Protein AF-A0A2S4LCS1-F1 (afdb_monomer_lite)

pLDDT: mean 85.81, std 15.59, range [34.06, 98.38]

Structure (mmCIF, N/CA/C/O backbone):
data_AF-A0A2S4LCS1-F1
#
_entry.id   AF-A0A2S4LCS1-F1
#
loop_
_atom_site.group_PDB
_atom_site.id
_atom_site.type_symbol
_atom_site.label_atom_id
_atom_site.label_alt_id
_atom_site.label_comp_id
_atom_site.label_asym_id
_atom_site.label_entity_id
_atom_site.label_seq_id
_atom_site.pdbx_PDB_ins_code
_atom_site.Cartn_x
_atom_site.Cartn_y
_atom_site.Cartn_z
_atom_site.occupancy
_atom_site.B_iso_or_equiv
_atom_site.auth_seq_id
_atom_site.auth_comp_id
_atom_site.auth_asym_id
_atom_site.auth_atom_id
_atom_site.pdbx_PDB_model_num
ATOM 1 N N . MET A 1 1 ? 11.972 7.821 -18.188 1.00 73.50 1 MET A N 1
ATOM 2 C CA . MET A 1 1 ? 10.555 8.215 -18.366 1.00 73.50 1 MET A CA 1
ATOM 3 C C . MET A 1 1 ? 9.629 7.124 -17.836 1.00 73.50 1 MET A C 1
ATOM 5 O O . MET A 1 1 ? 8.989 7.382 -16.833 1.00 73.50 1 MET A O 1
ATOM 9 N N . ALA A 1 2 ? 9.621 5.904 -18.397 1.00 83.62 2 ALA A N 1
ATOM 10 C CA . ALA A 1 2 ? 8.778 4.806 -17.892 1.00 83.62 2 ALA A CA 1
ATOM 11 C C . ALA A 1 2 ? 9.165 4.308 -16.483 1.00 83.62 2 ALA A C 1
ATOM 13 O O . ALA A 1 2 ? 8.305 4.239 -15.618 1.00 83.62 2 ALA A O 1
ATOM 14 N N . LEU A 1 3 ? 10.455 4.043 -16.229 1.00 86.44 3 LEU A N 1
ATOM 15 C CA . LEU A 1 3 ? 10.929 3.563 -14.921 1.00 86.44 3 LEU A CA 1
ATOM 16 C C . LEU A 1 3 ? 10.577 4.525 -13.777 1.00 86.44 3 LEU A C 1
ATOM 18 O O . LEU A 1 3 ? 9.948 4.121 -12.814 1.00 86.44 3 LEU A O 1
ATOM 22 N N . ALA A 1 4 ? 10.911 5.809 -13.917 1.00 85.88 4 ALA A N 1
ATOM 23 C CA . ALA A 1 4 ? 10.588 6.817 -12.905 1.00 85.88 4 ALA A CA 1
ATOM 24 C C . ALA A 1 4 ? 9.076 6.914 -12.625 1.00 85.88 4 ALA A C 1
ATOM 26 O O . ALA A 1 4 ? 8.680 7.028 -11.473 1.00 85.88 4 ALA A O 1
ATOM 27 N N . ALA A 1 5 ? 8.232 6.821 -13.660 1.00 87.94 5 ALA A N 1
ATOM 28 C CA . ALA A 1 5 ? 6.782 6.817 -13.481 1.00 87.94 5 ALA A CA 1
ATOM 29 C C . ALA A 1 5 ? 6.305 5.577 -12.709 1.00 87.94 5 ALA A C 1
ATOM 31 O O . ALA A 1 5 ? 5.494 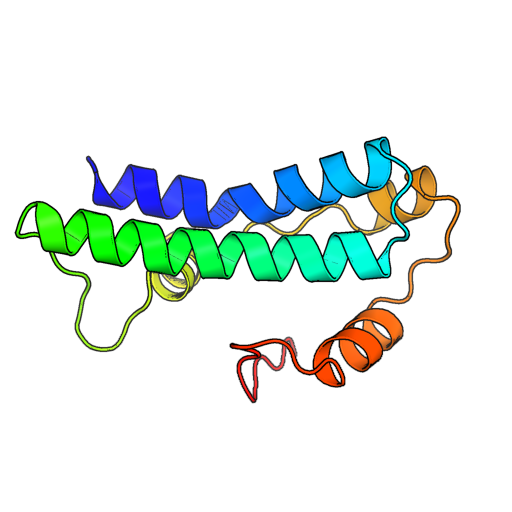5.702 -11.799 1.00 87.94 5 ALA A O 1
ATOM 32 N N . LEU A 1 6 ? 6.834 4.396 -13.038 1.00 89.44 6 LEU A N 1
ATOM 33 C CA . LEU A 1 6 ? 6.519 3.152 -12.337 1.00 89.44 6 LEU A CA 1
ATOM 34 C C . LEU A 1 6 ? 6.958 3.193 -10.872 1.00 89.44 6 LEU A C 1
ATOM 36 O O . LEU A 1 6 ? 6.172 2.829 -10.006 1.00 89.44 6 LEU A O 1
ATOM 40 N N . ILE A 1 7 ? 8.157 3.711 -10.596 1.00 87.75 7 ILE A N 1
ATOM 41 C CA . ILE A 1 7 ? 8.654 3.917 -9.232 1.00 87.75 7 ILE A CA 1
ATOM 42 C C . ILE A 1 7 ? 7.699 4.829 -8.447 1.00 87.75 7 ILE A C 1
ATOM 44 O O . ILE A 1 7 ? 7.298 4.490 -7.337 1.00 87.75 7 ILE A O 1
ATOM 48 N N . SER A 1 8 ? 7.282 5.964 -9.021 1.00 88.19 8 SER A N 1
ATOM 49 C CA . SER A 1 8 ? 6.331 6.866 -8.356 1.00 88.19 8 SER A CA 1
ATOM 50 C C . SER A 1 8 ? 4.976 6.207 -8.085 1.00 88.19 8 SER A C 1
ATOM 52 O O . SER A 1 8 ? 4.394 6.435 -7.029 1.00 88.19 8 SER A O 1
ATOM 54 N N . VAL A 1 9 ? 4.473 5.382 -9.009 1.00 90.44 9 VAL A N 1
ATOM 55 C CA . VAL A 1 9 ? 3.201 4.668 -8.820 1.00 90.44 9 VAL A CA 1
ATOM 56 C C . VAL A 1 9 ? 3.329 3.600 -7.732 1.00 90.44 9 VAL A C 1
ATOM 58 O O . VAL A 1 9 ? 2.496 3.578 -6.830 1.00 90.44 9 VAL A O 1
ATOM 61 N N . ALA A 1 10 ? 4.371 2.764 -7.777 1.00 87.88 10 ALA A N 1
ATOM 62 C CA . ALA A 1 10 ? 4.628 1.735 -6.766 1.00 87.88 10 ALA A CA 1
ATOM 63 C C . ALA A 1 10 ? 4.769 2.337 -5.361 1.00 87.88 10 ALA A C 1
ATOM 65 O O . ALA A 1 10 ? 4.255 1.779 -4.398 1.00 87.88 10 ALA A O 1
ATOM 66 N N . ARG A 1 11 ? 5.385 3.521 -5.260 1.00 87.06 11 ARG A N 1
ATOM 67 C CA . ARG A 1 11 ? 5.550 4.253 -4.003 1.00 87.06 11 ARG A CA 1
ATOM 68 C C . ARG A 1 11 ? 4.234 4.738 -3.387 1.00 87.06 11 ARG A C 1
ATOM 70 O O . ARG A 1 11 ? 4.146 4.804 -2.169 1.00 87.06 11 ARG A O 1
ATOM 77 N N . GLU A 1 12 ? 3.258 5.162 -4.192 1.00 91.62 12 GLU A N 1
ATOM 78 C CA . GLU A 1 12 ? 2.067 5.883 -3.699 1.00 91.62 12 GLU A CA 1
ATOM 79 C C . GLU A 1 12 ? 0.768 5.072 -3.723 1.00 91.62 12 GLU A C 1
ATOM 81 O O . GLU A 1 12 ? -0.223 5.477 -3.104 1.00 91.62 12 GLU A O 1
ATOM 86 N N . ILE A 1 13 ? 0.724 3.969 -4.474 1.00 94.38 13 ILE A N 1
ATOM 87 C CA . ILE A 1 13 ? -0.530 3.253 -4.718 1.00 94.38 13 ILE A CA 1
ATOM 88 C C . ILE A 1 13 ? -1.141 2.709 -3.427 1.00 94.38 13 ILE A C 1
ATOM 90 O O . ILE A 1 13 ? -2.350 2.856 -3.231 1.00 94.38 13 ILE A O 1
ATOM 94 N N . GLY A 1 14 ? -0.314 2.163 -2.535 1.00 94.12 14 GLY A N 1
ATOM 95 C CA . GLY A 1 14 ? -0.752 1.603 -1.265 1.00 94.12 14 GLY A CA 1
ATOM 96 C C . GLY A 1 14 ? -1.522 2.620 -0.415 1.00 94.12 14 GLY A C 1
ATOM 97 O O . GLY A 1 14 ? -2.680 2.381 -0.065 1.00 94.12 14 GLY A O 1
ATOM 98 N N . VAL A 1 15 ? -0.982 3.836 -0.253 1.00 95.75 15 VAL A N 1
ATOM 99 C CA . VAL A 1 15 ? -1.643 4.969 0.430 1.00 95.75 15 VAL A CA 1
ATOM 100 C C . VAL A 1 15 ? -3.043 5.237 -0.101 1.00 95.75 15 VAL A C 1
ATOM 102 O O . VAL A 1 15 ? -3.997 5.435 0.660 1.00 95.75 15 VAL A O 1
ATOM 105 N N . ARG A 1 16 ? -3.191 5.257 -1.427 1.00 96.56 16 ARG A N 1
ATOM 106 C CA . ARG A 1 16 ? -4.486 5.516 -2.067 1.00 96.56 16 ARG A CA 1
ATOM 107 C C . ARG A 1 16 ? -5.458 4.368 -1.833 1.00 96.56 16 ARG A C 1
ATOM 109 O O . ARG A 1 16 ? -6.642 4.623 -1.607 1.00 96.56 16 ARG A O 1
ATOM 116 N N . VAL A 1 17 ? -4.969 3.134 -1.881 1.00 97.56 17 VAL A N 1
ATOM 117 C CA . VAL A 1 17 ? -5.766 1.927 -1.668 1.00 97.56 17 VAL A CA 1
ATOM 118 C C . VAL A 1 17 ? -6.231 1.827 -0.213 1.00 97.56 17 VAL A C 1
ATOM 120 O O . VAL A 1 17 ? -7.427 1.633 0.013 1.00 97.56 17 VAL A O 1
ATOM 123 N N . ALA A 1 18 ? -5.349 2.057 0.762 1.00 97.88 18 ALA A N 1
ATOM 124 C CA . ALA A 1 18 ? -5.678 2.068 2.187 1.00 97.88 18 ALA A CA 1
ATOM 125 C C . ALA A 1 18 ? -6.768 3.100 2.508 1.00 97.88 18 ALA A C 1
ATOM 127 O O . ALA A 1 18 ? -7.797 2.770 3.101 1.00 97.88 18 ALA A O 1
ATOM 128 N N . ALA A 1 19 ? -6.592 4.341 2.039 1.00 97.94 19 ALA A N 1
ATOM 129 C CA . ALA A 1 19 ? -7.567 5.407 2.248 1.00 97.94 19 ALA A CA 1
ATOM 130 C C . ALA A 1 19 ? -8.938 5.067 1.644 1.00 97.94 19 ALA A C 1
ATOM 132 O O . ALA A 1 19 ? -9.971 5.290 2.278 1.00 97.94 19 ALA A O 1
ATOM 133 N N . ARG A 1 20 ? -8.960 4.485 0.438 1.00 98.38 20 ARG A N 1
ATOM 134 C CA . ARG A 1 20 ? -10.208 4.058 -0.208 1.00 98.38 20 ARG A CA 1
ATOM 135 C C . ARG A 1 20 ? -10.868 2.902 0.531 1.00 98.38 20 ARG A C 1
ATOM 137 O O . ARG A 1 20 ? -12.087 2.906 0.657 1.00 98.38 20 ARG A O 1
ATOM 144 N N . ALA A 1 21 ? -10.099 1.948 1.047 1.00 98.25 21 ALA A N 1
ATOM 145 C CA . ALA A 1 21 ? -10.644 0.853 1.840 1.00 98.25 21 ALA A CA 1
ATOM 146 C C . ALA A 1 21 ? -11.402 1.383 3.070 1.00 98.25 21 ALA A C 1
ATOM 148 O O . ALA A 1 21 ? -12.549 0.991 3.288 1.00 98.25 21 ALA A O 1
ATOM 149 N N . ILE A 1 22 ? -10.810 2.327 3.810 1.00 98.19 22 ILE A N 1
ATOM 150 C CA . ILE A 1 22 ? -11.466 2.971 4.960 1.00 98.19 22 ILE A CA 1
ATOM 151 C C . ILE A 1 22 ? -12.705 3.767 4.536 1.00 98.19 22 ILE A C 1
ATOM 153 O O . ILE A 1 22 ? -13.747 3.658 5.178 1.00 98.19 22 ILE A O 1
ATOM 157 N N . GLU A 1 23 ? -12.643 4.516 3.430 1.00 97.81 23 GLU A N 1
ATOM 158 C CA . GLU A 1 23 ? -13.802 5.248 2.889 1.00 97.81 23 GLU A CA 1
ATOM 159 C C . GLU A 1 23 ? -14.994 4.325 2.582 1.00 97.81 23 GLU A C 1
ATOM 161 O O . GLU A 1 23 ? -16.146 4.717 2.761 1.00 97.81 23 GLU A O 1
ATOM 166 N N . PHE A 1 24 ? -14.726 3.081 2.176 1.00 98.00 24 PHE A N 1
ATOM 167 C CA . PHE A 1 24 ? -15.745 2.053 1.948 1.00 98.00 24 PHE A CA 1
ATOM 168 C C . PHE A 1 24 ? -16.090 1.219 3.195 1.00 98.00 24 PHE A C 1
ATOM 170 O O . PHE A 1 24 ? -16.821 0.233 3.089 1.00 98.00 24 PHE A O 1
ATOM 177 N N . GLY A 1 25 ? -15.616 1.617 4.378 1.00 97.38 25 GLY A N 1
ATOM 178 C CA . GLY A 1 25 ? -15.954 0.990 5.656 1.00 97.38 25 GLY A CA 1
ATOM 179 C C . GLY A 1 25 ? -15.174 -0.288 5.965 1.00 97.38 25 GLY A C 1
ATOM 180 O O . GLY A 1 25 ? -15.624 -1.091 6.784 1.00 97.38 25 GLY A O 1
ATOM 181 N N . ALA A 1 26 ? -14.030 -0.515 5.312 1.00 97.50 26 ALA A N 1
ATOM 182 C CA . ALA A 1 26 ? -13.136 -1.596 5.703 1.00 97.50 26 ALA A CA 1
ATOM 183 C C . ALA A 1 26 ? -12.493 -1.299 7.073 1.00 97.50 26 ALA A C 1
ATOM 185 O O . ALA A 1 26 ? -12.198 -0.141 7.369 1.00 97.50 26 ALA A O 1
ATOM 186 N N . PRO A 1 27 ? -12.224 -2.330 7.893 1.00 97.00 27 PRO A N 1
ATOM 187 C CA . PRO A 1 27 ? -11.497 -2.155 9.145 1.00 97.00 27 PRO A CA 1
ATOM 188 C C . PRO A 1 27 ? -10.018 -1.835 8.896 1.00 97.00 27 PRO A C 1
ATOM 190 O O . PRO A 1 27 ? -9.464 -2.197 7.849 1.00 97.00 27 PRO A O 1
ATOM 193 N N . LEU A 1 28 ? -9.343 -1.243 9.886 1.00 96.94 28 LEU A N 1
ATOM 194 C CA . LEU A 1 28 ? -7.981 -0.712 9.739 1.00 96.94 28 LEU A CA 1
ATOM 195 C C . LEU A 1 28 ? -6.971 -1.784 9.306 1.00 96.94 28 LEU A C 1
ATOM 197 O O . LEU A 1 28 ? -6.169 -1.572 8.401 1.00 96.94 28 LEU A O 1
ATOM 201 N N . LYS A 1 29 ? -7.090 -2.988 9.870 1.00 96.00 29 LYS A N 1
ATOM 202 C CA . LYS A 1 29 ? -6.258 -4.140 9.492 1.00 96.00 29 LYS A CA 1
ATOM 203 C C . LYS A 1 29 ? -6.418 -4.556 8.023 1.00 96.00 29 LYS A C 1
ATOM 205 O O . LYS A 1 29 ? -5.457 -4.971 7.389 1.00 96.00 29 LYS A O 1
ATOM 210 N N . VAL A 1 30 ? -7.620 -4.433 7.453 1.00 96.31 30 VAL A N 1
ATOM 211 C CA . VAL A 1 30 ? -7.848 -4.752 6.033 1.00 96.31 30 VAL A CA 1
ATOM 212 C C . VAL A 1 30 ? -7.258 -3.660 5.147 1.00 96.31 30 VAL A C 1
ATOM 214 O O . VAL A 1 30 ? -6.654 -3.990 4.132 1.00 96.31 30 VAL A O 1
ATOM 217 N N . ALA A 1 31 ? -7.373 -2.388 5.538 1.00 97.25 31 ALA A N 1
ATOM 218 C CA . ALA A 1 31 ? -6.706 -1.296 4.830 1.00 97.25 31 ALA A CA 1
ATOM 219 C C . ALA A 1 31 ? -5.179 -1.479 4.807 1.00 97.25 31 ALA A C 1
ATOM 221 O O . ALA A 1 31 ? -4.582 -1.314 3.749 1.00 97.25 31 ALA A O 1
ATOM 222 N N . TYR A 1 32 ? -4.581 -1.916 5.921 1.00 95.38 32 TYR A N 1
ATOM 223 C CA . TYR A 1 32 ? -3.165 -2.292 5.994 1.00 95.38 32 TYR A CA 1
ATOM 224 C C . TYR A 1 32 ? -2.803 -3.438 5.045 1.00 95.38 32 TYR A C 1
ATOM 226 O O . TYR A 1 32 ? -1.870 -3.332 4.258 1.00 95.38 32 TYR A O 1
ATOM 234 N N . ALA A 1 33 ? -3.570 -4.532 5.048 1.00 94.44 33 ALA A N 1
ATOM 235 C CA . ALA A 1 33 ? -3.295 -5.636 4.129 1.00 94.44 33 ALA A CA 1
ATOM 236 C C . ALA A 1 33 ? -3.381 -5.205 2.654 1.00 94.44 33 ALA A C 1
ATOM 238 O O . ALA A 1 33 ? -2.600 -5.675 1.832 1.00 94.44 33 ALA A O 1
ATOM 239 N N . LEU A 1 34 ? -4.328 -4.323 2.318 1.00 95.00 34 LEU A N 1
ATOM 240 C CA . LEU A 1 34 ? -4.511 -3.824 0.957 1.00 95.00 34 LEU A CA 1
ATOM 241 C C . LEU A 1 34 ? -3.427 -2.825 0.529 1.00 95.00 34 LEU A C 1
ATOM 243 O O . LEU A 1 34 ? -3.081 -2.810 -0.648 1.00 95.00 34 LEU A O 1
ATOM 247 N N . ASP A 1 35 ? -2.894 -2.030 1.458 1.00 94.56 35 ASP A N 1
ATOM 248 C CA . ASP A 1 35 ? -1.725 -1.168 1.247 1.00 94.56 35 ASP A CA 1
ATOM 249 C C . ASP A 1 35 ? -0.524 -1.990 0.758 1.00 94.56 35 ASP A C 1
ATOM 251 O O . ASP A 1 35 ? -0.057 -1.820 -0.372 1.00 94.56 35 ASP A O 1
ATOM 255 N N . VAL A 1 36 ? -0.126 -2.984 1.560 1.00 91.12 36 VAL A N 1
ATOM 256 C CA . VAL A 1 36 ? 0.994 -3.883 1.251 1.00 91.12 36 VAL A CA 1
ATOM 257 C C . VAL A 1 36 ? 0.737 -4.663 -0.042 1.00 91.12 36 VAL A C 1
ATOM 259 O O . VAL A 1 36 ? 1.595 -4.709 -0.924 1.00 91.12 36 VAL A O 1
ATOM 262 N N . ALA A 1 37 ? -0.461 -5.239 -0.193 1.00 90.88 37 ALA A N 1
ATOM 263 C CA . ALA A 1 37 ? -0.841 -6.002 -1.381 1.00 90.88 37 ALA A CA 1
ATOM 264 C C . ALA A 1 37 ? -0.728 -5.179 -2.670 1.00 90.88 37 ALA A C 1
ATOM 266 O O . ALA A 1 37 ? -0.213 -5.666 -3.675 1.00 90.88 37 ALA A O 1
ATOM 267 N N . ALA A 1 38 ? -1.216 -3.937 -2.648 1.00 92.62 38 ALA A N 1
ATOM 268 C CA . ALA A 1 38 ? -1.214 -3.074 -3.818 1.00 92.62 38 ALA A CA 1
ATOM 269 C C . ALA A 1 38 ? 0.205 -2.660 -4.218 1.00 92.62 38 ALA A C 1
ATOM 271 O O . ALA A 1 38 ? 0.509 -2.646 -5.411 1.00 92.62 38 ALA A O 1
ATOM 272 N N . CYS A 1 39 ? 1.070 -2.357 -3.246 1.00 90.25 39 CYS A N 1
ATOM 273 C CA . CYS A 1 39 ? 2.473 -2.0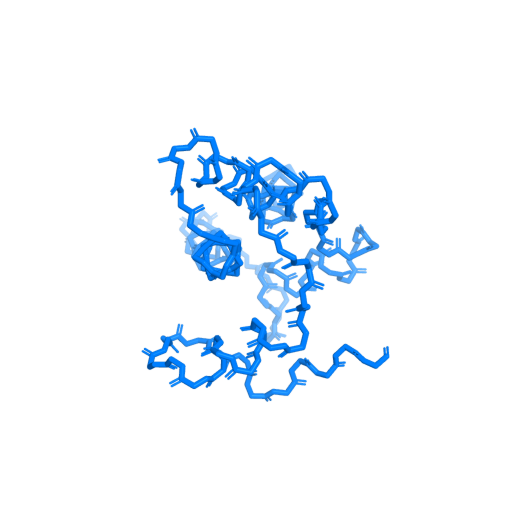40 -3.507 1.00 90.25 39 CYS A CA 1
ATOM 274 C C . CYS A 1 39 ? 3.203 -3.213 -4.181 1.00 90.25 39 CYS A C 1
ATOM 276 O O . CYS A 1 39 ? 3.881 -3.007 -5.190 1.00 90.25 39 CYS A O 1
ATOM 278 N N . LEU A 1 40 ? 3.013 -4.441 -3.683 1.00 89.06 40 LEU A N 1
ATOM 279 C CA . LEU A 1 40 ? 3.636 -5.643 -4.251 1.00 89.06 40 LEU A CA 1
ATOM 280 C C . LEU A 1 40 ? 3.094 -5.981 -5.649 1.00 89.06 40 LEU A C 1
ATOM 282 O O . LEU A 1 40 ? 3.874 -6.163 -6.579 1.00 89.06 40 LEU A O 1
ATOM 286 N N . GLU A 1 41 ? 1.773 -5.981 -5.835 1.00 91.12 41 GLU A N 1
ATOM 287 C CA . GLU A 1 41 ? 1.158 -6.290 -7.135 1.00 91.12 41 GLU A CA 1
ATOM 288 C C . GLU A 1 41 ? 1.569 -5.273 -8.214 1.00 91.12 41 GLU A C 1
ATOM 290 O O . GLU A 1 41 ? 1.859 -5.629 -9.357 1.00 91.12 41 GLU A O 1
ATOM 295 N N . VAL A 1 42 ? 1.636 -3.983 -7.862 1.00 91.69 42 VAL A N 1
ATOM 296 C CA . VAL A 1 42 ? 2.121 -2.947 -8.784 1.00 91.69 42 VAL A CA 1
ATOM 297 C C . VAL A 1 42 ? 3.608 -3.115 -9.087 1.00 91.69 42 VAL A C 1
ATOM 299 O O . VAL A 1 42 ? 4.009 -2.840 -10.222 1.00 91.69 42 VAL A O 1
ATOM 302 N N . SER A 1 43 ? 4.410 -3.581 -8.124 1.00 90.25 43 SER A N 1
ATOM 303 C CA . SER A 1 43 ? 5.812 -3.932 -8.369 1.00 90.25 43 SER A CA 1
ATOM 304 C C . SER A 1 43 ? 5.917 -4.994 -9.462 1.00 90.25 43 SER A C 1
ATOM 306 O O . SER A 1 43 ? 6.533 -4.747 -10.502 1.00 90.25 43 SER A O 1
ATOM 308 N N . ASP A 1 44 ? 5.210 -6.112 -9.290 1.00 90.50 44 ASP A N 1
ATOM 309 C CA . ASP A 1 44 ? 5.215 -7.237 -10.228 1.00 90.50 44 ASP A CA 1
ATOM 310 C C . ASP A 1 44 ? 4.720 -6.828 -11.624 1.00 90.50 44 ASP A C 1
ATOM 312 O O . ASP A 1 44 ? 5.341 -7.149 -12.644 1.00 90.50 44 ASP A O 1
ATOM 316 N N . LEU A 1 45 ? 3.616 -6.076 -11.698 1.00 91.44 45 LEU A N 1
ATOM 317 C CA . LEU A 1 45 ? 3.079 -5.573 -12.966 1.00 91.44 45 LEU A CA 1
ATOM 318 C C . LEU A 1 45 ? 4.047 -4.603 -13.655 1.00 91.44 45 LEU A C 1
ATOM 320 O O . LEU A 1 45 ? 4.207 -4.643 -14.880 1.00 91.44 45 LEU A O 1
ATOM 324 N N . GLY A 1 46 ? 4.708 -3.736 -12.885 1.00 91.06 46 GLY A N 1
ATOM 325 C CA . GLY A 1 46 ? 5.707 -2.806 -13.397 1.00 91.06 46 GLY A CA 1
ATOM 326 C C . GLY A 1 46 ? 6.924 -3.528 -13.977 1.00 91.06 46 GLY A C 1
ATOM 327 O O . GLY A 1 46 ? 7.392 -3.176 -15.062 1.00 91.06 46 GLY A O 1
ATOM 328 N N . GLU A 1 47 ? 7.392 -4.580 -13.312 1.00 90.38 47 GLU A N 1
ATOM 329 C CA . GLU A 1 47 ? 8.500 -5.426 -13.764 1.00 90.38 47 GLU A CA 1
ATOM 330 C C . GLU A 1 47 ? 8.167 -6.201 -15.044 1.00 90.38 47 GLU A C 1
ATOM 332 O O . GLU A 1 47 ? 8.963 -6.236 -15.995 1.00 90.38 47 GLU A O 1
ATOM 337 N N . GLN A 1 48 ? 6.957 -6.760 -15.117 1.00 90.56 48 GLN A N 1
ATOM 338 C CA . GLN A 1 48 ? 6.446 -7.402 -16.328 1.00 90.56 48 GLN A CA 1
ATOM 339 C C . GLN A 1 48 ? 6.358 -6.405 -17.489 1.00 90.56 48 GLN A C 1
ATOM 341 O O . GLN A 1 48 ? 6.788 -6.710 -18.608 1.00 90.56 48 GLN A O 1
ATOM 346 N N . PHE A 1 49 ? 5.864 -5.189 -17.232 1.00 92.25 49 PHE A N 1
ATOM 347 C CA . PHE A 1 49 ? 5.799 -4.141 -18.244 1.00 92.25 49 PHE A CA 1
ATOM 348 C C . PHE A 1 49 ? 7.192 -3.731 -18.735 1.00 92.25 49 PHE A C 1
ATOM 350 O O . PHE A 1 49 ? 7.405 -3.686 -19.949 1.00 92.25 49 PHE A O 1
ATOM 357 N N . LEU A 1 50 ? 8.150 -3.487 -17.832 1.00 90.50 50 LEU A N 1
ATOM 358 C CA . LEU A 1 50 ? 9.532 -3.162 -18.203 1.00 90.50 50 LEU A CA 1
ATOM 359 C C . LEU A 1 50 ? 10.117 -4.254 -19.104 1.00 90.50 50 LEU A C 1
ATOM 361 O O . LEU A 1 50 ? 10.619 -3.949 -20.189 1.00 90.50 50 LEU A O 1
ATOM 365 N N . THR A 1 51 ? 9.940 -5.518 -18.714 1.00 90.88 51 THR A N 1
ATOM 366 C CA . THR A 1 51 ? 10.383 -6.674 -19.501 1.00 90.88 51 THR A CA 1
ATOM 367 C C . THR A 1 51 ? 9.758 -6.680 -20.898 1.00 90.88 51 THR A C 1
ATOM 369 O O . THR A 1 51 ? 10.464 -6.893 -21.886 1.00 90.88 51 THR A O 1
ATOM 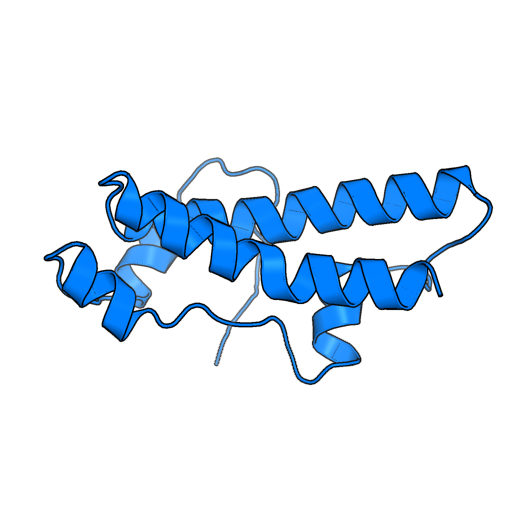372 N N . SER A 1 52 ? 8.456 -6.392 -21.006 1.00 92.50 52 SER A N 1
ATOM 373 C CA . SER A 1 52 ? 7.723 -6.390 -22.281 1.00 92.50 52 SER A CA 1
ATOM 374 C C . SER A 1 52 ? 8.225 -5.350 -23.292 1.00 92.50 52 SER A C 1
ATOM 376 O O . SER A 1 52 ? 8.095 -5.556 -24.499 1.00 92.50 52 SER A O 1
ATOM 378 N N . ILE A 1 53 ? 8.841 -4.260 -22.819 1.00 92.50 53 ILE A N 1
ATOM 379 C CA . ILE A 1 53 ? 9.406 -3.196 -23.662 1.00 92.50 53 ILE A CA 1
ATOM 380 C C . ILE A 1 53 ? 10.932 -3.301 -23.830 1.00 92.50 53 ILE A C 1
ATOM 382 O O . ILE A 1 53 ? 11.556 -2.385 -24.365 1.00 92.50 53 ILE A O 1
ATOM 386 N N . GLY A 1 54 ? 11.548 -4.396 -23.370 1.00 90.62 54 GLY A N 1
ATOM 387 C CA . GLY A 1 54 ? 12.996 -4.613 -23.442 1.00 90.62 54 GLY A CA 1
ATOM 388 C C . GLY A 1 54 ? 13.813 -3.835 -22.404 1.00 90.62 54 GLY A C 1
ATOM 389 O O . GLY A 1 54 ? 15.036 -3.767 -22.525 1.00 90.62 54 GLY A O 1
ATOM 390 N N . ALA A 1 55 ? 13.164 -3.258 -21.390 1.00 88.50 55 ALA A N 1
ATOM 391 C CA . ALA A 1 55 ? 13.814 -2.666 -20.226 1.00 88.50 55 ALA A CA 1
ATOM 392 C C . ALA A 1 55 ? 13.907 -3.694 -19.086 1.00 88.50 55 ALA A C 1
ATOM 394 O O . ALA A 1 55 ? 13.136 -4.649 -19.027 1.00 88.50 55 ALA A O 1
ATOM 395 N N . ARG A 1 56 ? 14.859 -3.514 -18.168 1.00 81.31 56 ARG A N 1
ATOM 396 C CA . ARG A 1 56 ? 14.998 -4.355 -16.971 1.00 81.31 56 ARG A CA 1
ATOM 397 C C . ARG A 1 56 ? 15.433 -3.511 -15.783 1.00 81.31 56 ARG A C 1
ATOM 399 O O . ARG A 1 56 ? 16.112 -2.500 -15.969 1.00 81.31 56 ARG A O 1
ATOM 406 N N . LEU A 1 57 ? 15.025 -3.935 -14.593 1.00 82.56 57 LEU A N 1
ATOM 407 C CA . LEU A 1 57 ? 15.596 -3.444 -13.344 1.00 82.56 57 LEU A CA 1
ATOM 408 C C . LEU A 1 57 ? 17.023 -3.996 -13.167 1.00 82.56 57 LEU A C 1
ATOM 410 O O . LEU A 1 57 ? 17.379 -4.975 -13.833 1.00 82.56 57 LEU A O 1
ATOM 414 N N . PRO A 1 58 ? 17.851 -3.373 -12.310 1.00 78.62 58 PRO A N 1
ATOM 415 C CA . PRO A 1 58 ? 19.087 -3.984 -11.833 1.00 78.62 58 PRO A CA 1
ATOM 416 C C . PRO A 1 58 ? 18.831 -5.381 -11.251 1.00 78.62 58 PRO A C 1
ATOM 418 O O . PRO A 1 58 ? 17.771 -5.638 -10.679 1.00 78.62 58 PRO A O 1
ATOM 421 N N . ASP A 1 59 ? 19.795 -6.290 -11.412 1.00 75.81 59 ASP A N 1
ATOM 422 C CA . ASP A 1 59 ? 19.642 -7.675 -10.966 1.00 75.81 59 ASP A CA 1
ATOM 423 C C . ASP A 1 59 ? 19.347 -7.744 -9.458 1.00 75.81 59 ASP A C 1
ATOM 425 O O . ASP A 1 59 ? 20.082 -7.188 -8.645 1.00 75.81 59 ASP A O 1
ATOM 429 N N . SER A 1 60 ? 18.321 -8.519 -9.090 1.00 68.88 60 SER A N 1
ATOM 430 C CA . SER A 1 60 ? 17.874 -8.748 -7.702 1.00 68.88 60 SER A CA 1
ATOM 431 C C . SER A 1 60 ? 17.249 -7.535 -6.995 1.00 68.88 60 SER A C 1
ATOM 433 O O . SER A 1 60 ? 17.289 -7.477 -5.771 1.00 68.88 60 SER A O 1
ATOM 435 N N . THR A 1 61 ? 16.682 -6.575 -7.733 1.00 81.19 61 THR A N 1
ATOM 436 C CA . THR A 1 61 ? 15.909 -5.462 -7.154 1.00 81.19 61 THR A CA 1
ATOM 437 C C . THR A 1 61 ? 14.510 -5.422 -7.758 1.00 81.19 61 THR A C 1
ATOM 439 O O . THR A 1 61 ? 14.365 -5.279 -8.973 1.00 81.19 61 THR A O 1
ATOM 442 N N . SER A 1 62 ? 13.493 -5.533 -6.910 1.00 84.81 62 SER A N 1
ATOM 443 C CA . SER A 1 62 ? 12.096 -5.296 -7.270 1.00 84.81 62 SER A CA 1
ATOM 444 C C . SER A 1 62 ? 11.811 -3.802 -7.432 1.00 84.81 62 SER A C 1
ATOM 446 O O . SER A 1 62 ? 12.544 -2.940 -6.937 1.00 84.81 62 SER A O 1
ATOM 448 N N . LEU A 1 63 ? 10.734 -3.457 -8.132 1.00 84.06 63 LEU A N 1
ATOM 449 C CA . LEU A 1 63 ? 10.363 -2.055 -8.325 1.00 84.06 63 LEU A CA 1
ATOM 450 C C . LEU A 1 63 ? 10.064 -1.350 -6.989 1.00 84.06 63 LEU A C 1
ATOM 452 O O . LEU A 1 63 ? 10.393 -0.171 -6.844 1.00 84.06 63 LEU A O 1
ATOM 456 N N . VAL A 1 64 ? 9.477 -2.061 -6.022 1.00 84.19 64 VAL A N 1
ATOM 457 C CA . VAL A 1 64 ? 9.220 -1.539 -4.671 1.00 84.19 64 VAL A CA 1
ATOM 458 C C . VAL A 1 64 ? 10.521 -1.312 -3.889 1.00 84.19 64 VAL A C 1
ATOM 460 O O . VAL A 1 64 ? 10.690 -0.245 -3.308 1.00 84.19 64 VAL A O 1
ATOM 463 N N . GLU A 1 65 ? 11.494 -2.227 -3.954 1.00 84.44 65 GLU A N 1
ATOM 464 C CA . GLU A 1 65 ? 12.818 -2.029 -3.335 1.00 84.44 65 GLU A CA 1
ATOM 465 C C . GLU A 1 65 ? 13.573 -0.858 -3.975 1.00 84.44 65 GLU A C 1
ATOM 467 O O . GLU A 1 65 ? 14.244 -0.084 -3.291 1.00 84.44 65 GLU A O 1
ATOM 472 N N . LEU A 1 66 ? 13.433 -0.680 -5.292 1.00 84.25 66 LEU A N 1
ATOM 473 C CA . LEU A 1 66 ? 14.017 0.463 -5.984 1.00 84.25 66 LEU A CA 1
ATOM 474 C C . LEU A 1 66 ? 13.342 1.780 -5.574 1.00 84.25 66 LEU A C 1
ATOM 476 O O . LEU A 1 66 ? 14.016 2.800 -5.439 1.00 84.25 66 LEU A O 1
ATOM 480 N N . ALA A 1 67 ? 12.023 1.772 -5.366 1.00 81.94 67 ALA A N 1
ATOM 481 C CA . ALA A 1 67 ? 11.288 2.933 -4.875 1.00 81.94 67 ALA A CA 1
ATOM 482 C C . ALA A 1 67 ? 11.707 3.331 -3.458 1.00 81.94 67 ALA A C 1
ATOM 484 O O . ALA A 1 67 ? 11.878 4.524 -3.190 1.00 81.94 67 ALA A O 1
ATOM 485 N N . ASP A 1 68 ? 11.927 2.339 -2.597 1.00 83.00 68 ASP A N 1
ATOM 486 C CA . ASP A 1 68 ? 12.427 2.535 -1.241 1.00 83.00 68 ASP A CA 1
ATOM 487 C C . ASP A 1 68 ? 13.825 3.186 -1.244 1.00 83.00 68 ASP A C 1
ATOM 489 O O . ASP A 1 68 ? 14.052 4.202 -0.582 1.00 83.00 68 ASP A O 1
ATOM 493 N N . ALA A 1 69 ? 14.732 2.683 -2.090 1.00 80.00 69 ALA A N 1
ATOM 494 C CA . ALA A 1 69 ? 16.116 3.148 -2.173 1.00 80.00 69 ALA A CA 1
ATOM 495 C C . ALA A 1 69 ? 16.303 4.527 -2.846 1.00 80.00 69 ALA A C 1
ATOM 497 O O . ALA A 1 69 ? 17.148 5.312 -2.414 1.00 80.00 69 ALA A O 1
ATOM 498 N N . GLU A 1 70 ? 15.553 4.836 -3.911 1.00 74.94 70 GLU A N 1
ATOM 499 C CA . GLU A 1 70 ? 15.813 6.009 -4.768 1.00 74.94 70 GLU A CA 1
ATOM 500 C C . GLU A 1 70 ? 15.033 7.273 -4.355 1.00 74.94 70 GLU A C 1
ATOM 502 O O . GLU A 1 70 ? 15.466 8.388 -4.654 1.00 74.94 70 GLU A O 1
ATOM 507 N N . ILE A 1 71 ? 13.875 7.140 -3.686 1.00 68.19 71 ILE A N 1
ATOM 508 C CA . ILE A 1 71 ? 12.951 8.268 -3.417 1.00 68.19 71 ILE A CA 1
ATOM 509 C C . ILE A 1 71 ? 12.607 8.399 -1.922 1.00 68.19 71 ILE A C 1
ATOM 511 O O . ILE A 1 71 ? 11.499 8.785 -1.549 1.00 68.19 71 ILE A O 1
ATOM 515 N N . ALA A 1 72 ? 13.586 8.132 -1.053 1.00 68.19 72 ALA A N 1
ATOM 516 C CA . ALA A 1 72 ? 13.465 8.284 0.401 1.00 68.19 72 ALA A CA 1
ATOM 517 C C . ALA A 1 72 ? 12.318 7.461 1.027 1.00 68.19 72 ALA A C 1
ATOM 519 O O . ALA A 1 72 ? 11.662 7.931 1.959 1.00 68.19 72 ALA A O 1
ATOM 520 N N . GLY A 1 73 ? 12.091 6.250 0.515 1.00 74.50 73 GLY A N 1
ATOM 521 C CA . GLY A 1 73 ? 11.135 5.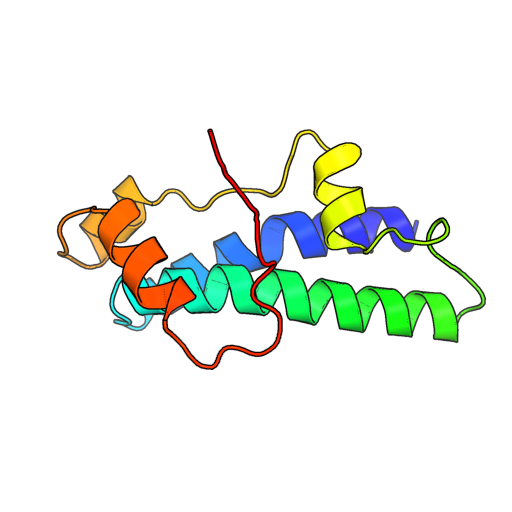298 1.069 1.00 74.50 73 GLY A CA 1
ATOM 522 C C . GLY A 1 73 ? 9.805 5.176 0.322 1.00 74.50 73 GLY A C 1
ATOM 523 O O . GLY A 1 73 ? 9.402 6.051 -0.462 1.00 74.50 73 GLY A O 1
ATOM 524 N N . ILE A 1 74 ? 9.091 4.087 0.618 1.00 79.44 74 ILE A N 1
ATOM 525 C CA . ILE A 1 74 ? 7.674 3.912 0.267 1.00 79.44 74 ILE A CA 1
ATOM 526 C C . ILE A 1 74 ? 6.827 4.961 0.998 1.00 79.44 74 ILE A C 1
ATOM 528 O O . ILE A 1 74 ? 7.125 5.348 2.127 1.00 79.44 74 ILE A O 1
ATOM 532 N N . ALA A 1 75 ? 5.803 5.502 0.329 1.00 86.88 75 ALA A N 1
ATOM 533 C CA . ALA A 1 75 ? 4.919 6.446 0.994 1.00 86.88 75 ALA A CA 1
ATOM 534 C C . ALA A 1 75 ? 4.043 5.684 1.989 1.00 86.88 75 ALA A C 1
ATOM 536 O O . ALA A 1 75 ? 3.283 4.805 1.598 1.00 86.88 75 ALA A O 1
ATOM 537 N N . GLU A 1 76 ? 4.130 6.065 3.257 1.00 88.75 76 GLU A N 1
ATOM 538 C CA . GLU A 1 76 ? 3.304 5.490 4.312 1.00 88.75 76 GLU A CA 1
ATOM 539 C C . GLU A 1 76 ? 1.935 6.182 4.376 1.00 88.75 76 GLU A C 1
ATOM 541 O O . GLU A 1 76 ? 1.858 7.419 4.290 1.00 88.75 76 GLU A O 1
ATOM 546 N N . PRO A 1 77 ? 0.836 5.427 4.547 1.00 93.19 77 PRO A N 1
ATOM 547 C CA . PRO A 1 77 ? -0.461 6.010 4.851 1.00 93.19 77 PRO A CA 1
ATOM 548 C C . PRO A 1 77 ? -0.435 6.783 6.179 1.00 93.19 77 PRO A C 1
ATOM 550 O O . PRO A 1 77 ? 0.276 6.433 7.118 1.00 93.19 77 PRO A O 1
ATOM 553 N N . ASP A 1 78 ? -1.269 7.820 6.301 1.00 96.25 78 ASP A N 1
ATOM 554 C CA . ASP A 1 78 ? -1.503 8.492 7.589 1.00 96.25 78 ASP A CA 1
ATOM 555 C C . ASP A 1 78 ? -2.370 7.590 8.484 1.00 96.25 78 ASP A C 1
ATOM 557 O O . ASP A 1 78 ? -3.588 7.759 8.598 1.00 96.25 78 ASP A O 1
ATOM 561 N N . TRP A 1 79 ? -1.742 6.571 9.074 1.00 96.56 79 TRP A N 1
ATOM 562 C CA . TRP A 1 79 ? -2.407 5.579 9.914 1.00 96.56 79 TRP A CA 1
ATOM 563 C C . TRP A 1 79 ? -3.204 6.197 11.073 1.00 96.56 79 TRP A C 1
ATOM 565 O O . TRP A 1 79 ? -4.333 5.749 11.294 1.00 96.56 79 TRP A O 1
ATOM 575 N N . PRO A 1 80 ? -2.717 7.239 11.782 1.00 97.94 80 PRO A N 1
ATOM 576 C CA . PRO A 1 80 ? -3.524 7.954 12.769 1.00 97.94 80 PRO A CA 1
ATOM 577 C C . PRO A 1 80 ? -4.824 8.536 12.202 1.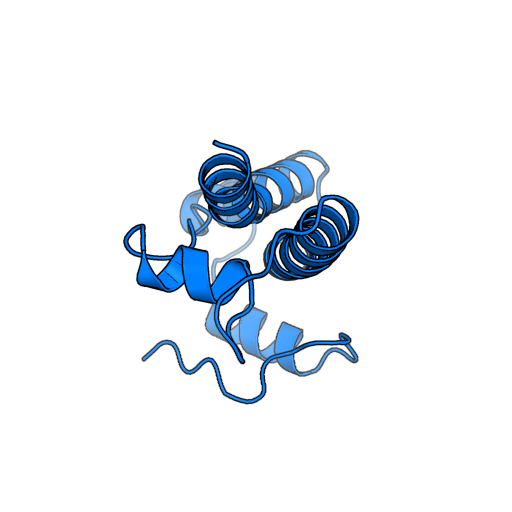00 97.94 80 PRO A C 1
ATOM 579 O O . PRO A 1 80 ? -5.889 8.332 12.791 1.00 97.94 80 PRO A O 1
ATOM 582 N N . ALA A 1 81 ? -4.773 9.228 11.061 1.00 98.00 81 ALA A N 1
ATOM 583 C CA . ALA A 1 81 ? -5.975 9.781 10.440 1.00 98.00 81 ALA A CA 1
ATOM 584 C C . ALA A 1 81 ? -6.935 8.679 9.960 1.00 98.00 81 ALA A C 1
ATOM 586 O O . ALA A 1 81 ? -8.151 8.802 10.130 1.00 98.00 81 ALA A O 1
ATOM 587 N N . LEU A 1 82 ? -6.400 7.586 9.409 1.00 98.12 82 LEU A N 1
ATOM 588 C CA . LEU A 1 82 ? -7.196 6.441 8.965 1.00 98.12 82 LEU A CA 1
ATOM 589 C C . LEU A 1 82 ? -7.872 5.711 10.131 1.00 98.12 82 LEU A C 1
ATOM 591 O O . LEU A 1 82 ? -9.040 5.349 10.013 1.00 98.12 82 LEU A O 1
ATOM 595 N N . ALA A 1 83 ? -7.194 5.557 11.268 1.00 97.88 83 ALA A N 1
ATOM 596 C CA . ALA A 1 83 ? -7.773 4.974 12.477 1.00 97.88 83 ALA A CA 1
ATOM 597 C C . ALA A 1 83 ? -8.951 5.813 13.003 1.00 97.88 83 ALA A C 1
ATOM 599 O O . ALA A 1 83 ? -10.022 5.277 13.294 1.00 97.88 83 ALA A O 1
ATOM 600 N N . ILE A 1 84 ? -8.793 7.144 13.031 1.00 98.12 84 ILE A N 1
ATOM 601 C CA . ILE A 1 84 ? -9.871 8.077 13.393 1.00 98.12 84 ILE A CA 1
ATOM 602 C C . ILE A 1 84 ? -11.056 7.932 12.432 1.00 98.12 84 ILE A C 1
ATOM 604 O O . ILE A 1 84 ? -12.198 7.848 12.884 1.00 98.12 84 ILE A O 1
ATOM 608 N N . ALA A 1 85 ? -10.798 7.882 11.122 1.00 97.44 85 ALA A N 1
ATOM 609 C CA . ALA A 1 85 ? -11.842 7.734 10.110 1.00 97.44 85 ALA A CA 1
ATOM 610 C C . ALA A 1 85 ? -12.573 6.381 10.199 1.00 97.44 85 ALA A C 1
ATOM 612 O O . ALA A 1 85 ? -13.785 6.332 9.998 1.00 97.44 85 ALA A O 1
ATOM 613 N N . ALA A 1 86 ? -11.860 5.307 10.547 1.00 96.69 86 ALA A N 1
ATOM 614 C CA . ALA A 1 86 ? -12.423 3.976 10.768 1.00 96.69 86 ALA A CA 1
ATOM 615 C C . ALA A 1 86 ? -13.192 3.852 12.098 1.00 96.69 86 ALA A C 1
ATOM 617 O O . ALA A 1 86 ? -13.954 2.905 12.284 1.00 96.69 86 ALA A O 1
ATOM 618 N N . GLY A 1 87 ? -12.996 4.787 13.035 1.00 96.88 87 GLY A N 1
ATOM 619 C CA . GLY A 1 87 ? -13.521 4.676 14.397 1.00 96.88 87 GLY A CA 1
ATOM 620 C C . GLY A 1 87 ? -12.850 3.565 15.214 1.00 96.88 87 GLY A C 1
ATOM 621 O O . GLY A 1 87 ? -13.463 3.030 16.138 1.00 96.88 87 GLY A O 1
ATOM 622 N N . GLU A 1 88 ? -11.607 3.211 14.878 1.00 95.69 88 GLU A N 1
ATOM 623 C CA . GLU A 1 88 ? -10.834 2.136 15.506 1.00 95.69 88 GLU A CA 1
ATOM 624 C C . GLU A 1 88 ? -9.617 2.705 16.261 1.00 95.69 88 GLU A C 1
ATOM 626 O O . GLU A 1 88 ? -9.051 3.722 15.855 1.00 95.69 88 GLU A O 1
ATOM 631 N N . PRO A 1 89 ? -9.177 2.080 17.369 1.00 96.19 89 PRO A N 1
ATOM 632 C CA . PRO A 1 89 ? -7.901 2.427 17.983 1.00 96.19 89 PRO A CA 1
ATOM 633 C C . PRO A 1 89 ? -6.737 2.037 17.062 1.00 96.19 89 PRO A C 1
ATOM 635 O O . PRO A 1 89 ? -6.756 0.974 16.442 1.00 96.19 89 PRO A O 1
ATOM 638 N N . LEU A 1 90 ? -5.699 2.876 17.012 1.00 97.38 90 LEU A N 1
ATOM 639 C CA . LEU A 1 90 ? -4.476 2.557 16.281 1.00 97.38 90 LEU A CA 1
ATOM 640 C C . LEU A 1 90 ? -3.561 1.666 17.132 1.00 97.38 90 LEU A C 1
ATOM 642 O O . LEU A 1 90 ? -3.028 2.115 18.145 1.00 97.38 90 LEU A O 1
ATOM 646 N N . ASP A 1 91 ? -3.348 0.433 16.677 1.00 96.75 91 ASP A N 1
ATOM 647 C CA . ASP A 1 91 ? -2.329 -0.489 17.189 1.00 96.75 91 ASP A CA 1
ATOM 648 C C . ASP A 1 91 ? -1.630 -1.169 16.003 1.00 96.75 91 ASP A C 1
ATOM 650 O O . ASP A 1 91 ? -2.088 -2.194 15.493 1.00 96.75 91 ASP A O 1
ATOM 654 N N . LEU A 1 92 ? -0.549 -0.547 15.519 1.00 93.00 92 LEU A N 1
ATOM 655 C CA . LEU A 1 92 ? 0.188 -1.031 14.346 1.00 93.00 92 LEU A CA 1
ATOM 656 C C . LEU A 1 92 ? 0.830 -2.397 14.595 1.00 93.00 92 LEU A C 1
ATOM 658 O O . LEU A 1 92 ? 0.722 -3.268 13.741 1.00 93.00 92 LEU A O 1
ATOM 662 N N . ASN A 1 93 ? 1.376 -2.633 15.790 1.00 94.75 93 ASN A N 1
ATOM 663 C CA . ASN A 1 93 ? 1.985 -3.919 16.135 1.00 94.75 93 ASN A CA 1
ATOM 664 C C . ASN A 1 93 ? 0.956 -5.055 16.058 1.00 94.75 93 ASN A C 1
ATOM 666 O O . ASN A 1 93 ? 1.220 -6.104 15.477 1.00 94.75 93 ASN A O 1
ATOM 670 N N . ALA A 1 94 ? -0.248 -4.851 16.603 1.00 95.38 94 ALA A N 1
ATOM 671 C CA . ALA A 1 94 ? -1.297 -5.865 16.534 1.00 95.38 94 ALA A CA 1
ATOM 672 C C . ALA A 1 94 ? -1.784 -6.116 15.095 1.00 95.38 94 ALA A C 1
ATOM 674 O O . ALA A 1 94 ? -2.160 -7.246 14.755 1.00 95.38 94 ALA A O 1
ATOM 675 N N . ILE A 1 95 ? -1.798 -5.075 14.257 1.00 94.81 95 ILE A N 1
ATOM 676 C CA . ILE A 1 95 ? -2.157 -5.172 12.838 1.00 94.81 95 ILE A CA 1
ATOM 677 C C . ILE A 1 95 ? -1.083 -5.942 12.064 1.00 94.81 95 ILE A C 1
ATOM 679 O O . ILE A 1 95 ? -1.431 -6.870 11.334 1.00 94.81 95 ILE A O 1
ATOM 683 N N . GLU A 1 96 ? 0.193 -5.628 12.269 1.00 91.81 96 GLU A N 1
ATOM 684 C CA . GLU A 1 96 ? 1.341 -6.322 11.676 1.00 91.81 96 GLU A CA 1
ATOM 685 C C . GLU A 1 96 ? 1.398 -7.794 12.101 1.00 91.81 96 GLU A C 1
ATOM 687 O O . GLU A 1 96 ? 1.508 -8.692 11.261 1.00 91.81 96 GLU A O 1
ATOM 692 N N . ASP A 1 97 ? 1.205 -8.079 13.390 1.00 93.12 97 ASP A N 1
ATOM 693 C CA . ASP A 1 97 ? 1.102 -9.441 13.919 1.00 93.12 97 ASP A CA 1
ATOM 694 C C . ASP A 1 97 ? -0.068 -10.210 13.295 1.00 93.12 97 ASP A C 1
ATOM 696 O O . ASP A 1 97 ? -0.011 -11.422 13.071 1.00 93.12 97 ASP A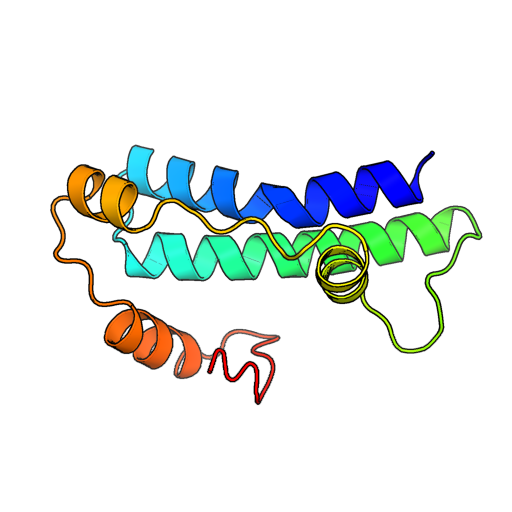 O 1
ATOM 700 N N . TRP A 1 98 ? -1.195 -9.539 13.052 1.00 93.38 98 TRP A N 1
ATOM 701 C CA . TRP A 1 98 ? -2.313 -10.146 12.342 1.00 93.38 98 TRP A CA 1
ATOM 702 C C . TRP A 1 98 ? -1.971 -10.407 10.873 1.00 93.38 98 TRP A C 1
ATOM 704 O O . TRP A 1 98 ? -2.239 -11.513 10.400 1.00 93.38 98 TRP A O 1
ATOM 714 N N . PHE A 1 99 ? -1.357 -9.442 10.188 1.00 91.12 99 PHE A N 1
ATOM 715 C CA . PHE A 1 99 ? -1.003 -9.522 8.774 1.00 91.12 99 PHE A CA 1
ATOM 716 C C . PHE A 1 99 ? 0.022 -10.630 8.498 1.00 91.12 99 PHE A C 1
ATOM 718 O O . PHE A 1 99 ? -0.193 -11.464 7.623 1.00 91.12 99 PHE A O 1
ATOM 725 N N . THR A 1 100 ? 1.082 -10.717 9.301 1.00 88.81 100 THR A N 1
ATOM 726 C CA . THR A 1 100 ? 2.155 -11.724 9.174 1.00 88.81 100 THR A CA 1
ATOM 727 C C . THR A 1 100 ? 1.674 -13.165 9.373 1.00 88.81 100 THR A C 1
ATOM 729 O O . THR A 1 100 ? 2.305 -14.103 8.886 1.00 88.81 100 THR A O 1
ATOM 732 N N . ARG A 1 101 ? 0.538 -13.365 10.054 1.00 89.56 101 ARG A N 1
ATOM 733 C CA . ARG A 1 101 ? -0.114 -14.678 10.214 1.00 89.56 101 ARG A CA 1
ATOM 734 C C . ARG A 1 101 ? -1.035 -15.053 9.054 1.00 89.56 101 ARG A C 1
ATOM 736 O O . ARG A 1 101 ? -1.520 -16.186 9.020 1.00 89.56 101 ARG A O 1
ATOM 743 N N . LEU A 1 102 ? -1.332 -14.130 8.140 1.00 83.69 102 LEU A N 1
ATOM 744 C CA . LEU A 1 102 ? -2.145 -14.443 6.972 1.00 83.69 102 LEU A CA 1
ATOM 745 C C . LEU A 1 102 ? -1.357 -15.351 6.020 1.00 83.69 102 LEU A C 1
ATOM 747 O O . LEU A 1 102 ? -0.146 -15.187 5.873 1.00 83.69 102 LEU A O 1
ATOM 751 N N . PRO A 1 103 ? -2.030 -16.263 5.299 1.00 79.19 103 PRO A N 1
ATOM 752 C CA . PRO A 1 103 ? -1.430 -16.989 4.185 1.00 79.19 103 PRO A CA 1
ATOM 753 C C . PRO A 1 103 ? -1.302 -16.061 2.962 1.00 79.19 103 PRO A C 1
ATOM 755 O O . PRO A 1 103 ? -1.791 -16.378 1.879 1.00 79.19 103 PRO A O 1
ATOM 758 N N . PHE A 1 104 ? -0.728 -14.873 3.158 1.00 64.44 104 PHE A N 1
ATOM 759 C CA . PHE A 1 104 ? -0.560 -13.874 2.119 1.00 64.44 104 PHE A CA 1
ATOM 760 C C . PHE A 1 104 ? 0.646 -14.269 1.253 1.00 64.44 104 PHE A C 1
ATOM 762 O O . PHE A 1 104 ? 1.747 -14.427 1.788 1.00 64.44 104 PHE A O 1
ATOM 769 N N . PRO A 1 105 ? 0.476 -14.490 -0.060 1.00 54.34 105 PRO A N 1
ATOM 770 C CA . PRO A 1 105 ? 1.607 -14.758 -0.934 1.00 54.34 105 PRO A CA 1
ATOM 771 C C . PRO A 1 105 ? 2.477 -13.497 -1.009 1.00 54.34 105 PRO A C 1
ATOM 773 O O . PRO A 1 105 ? 1.999 -12.442 -1.408 1.00 54.34 105 PRO A O 1
ATOM 776 N N . GLY A 1 106 ? 3.743 -13.600 -0.598 1.00 54.84 106 GLY A N 1
ATOM 777 C CA . GLY A 1 106 ? 4.703 -12.499 -0.714 1.00 54.84 106 GLY A CA 1
ATOM 778 C C . GLY A 1 106 ? 4.961 -11.687 0.555 1.00 54.84 106 GLY A C 1
ATOM 779 O O . GLY A 1 106 ? 5.567 -10.630 0.441 1.00 54.84 106 GLY A O 1
ATOM 780 N N . THR A 1 107 ? 4.579 -12.148 1.756 1.00 47.44 107 THR A N 1
ATOM 781 C CA . THR A 1 107 ? 5.135 -11.578 2.998 1.00 47.44 107 THR A CA 1
ATOM 782 C C . THR A 1 107 ? 6.664 -11.664 2.940 1.00 47.44 107 THR A C 1
ATOM 784 O O . THR A 1 107 ? 7.202 -12.779 2.921 1.00 47.44 107 THR A O 1
ATOM 787 N N . PRO A 1 108 ? 7.397 -10.535 2.918 1.00 43.38 108 PRO A N 1
ATOM 788 C CA . PRO A 1 108 ? 8.838 -10.578 3.063 1.00 43.38 108 PRO A CA 1
ATOM 789 C C . PRO A 1 108 ? 9.108 -11.129 4.458 1.00 43.38 108 PRO A C 1
ATOM 791 O O . PRO A 1 108 ? 8.739 -10.527 5.467 1.00 43.38 108 PRO A O 1
ATOM 794 N N . VAL A 1 109 ? 9.718 -12.308 4.535 1.00 38.50 109 VAL A N 1
ATOM 795 C CA . VAL A 1 109 ? 10.254 -12.813 5.796 1.00 38.50 109 VAL A CA 1
ATOM 796 C C . VAL A 1 109 ? 11.404 -11.874 6.178 1.00 38.50 109 VAL A C 1
ATOM 798 O O . VAL A 1 109 ? 12.531 -12.086 5.747 1.00 38.50 109 VAL A O 1
ATOM 801 N N . GLY A 1 110 ? 11.117 -10.812 6.942 1.00 37.97 110 GLY A N 1
ATOM 802 C CA . GLY A 1 110 ? 12.147 -9.969 7.561 1.00 37.97 110 GLY A CA 1
ATOM 803 C C . GLY A 1 110 ? 12.146 -8.463 7.276 1.00 37.97 110 GLY A C 1
ATOM 804 O O . GLY A 1 110 ? 13.205 -7.861 7.442 1.00 37.97 110 GLY A O 1
ATOM 805 N N . ALA A 1 111 ? 11.026 -7.821 6.924 1.00 37.53 111 ALA A N 1
ATOM 806 C CA . ALA A 1 111 ? 10.939 -6.354 6.992 1.00 37.53 111 ALA A CA 1
ATOM 807 C C . ALA A 1 111 ? 10.824 -5.898 8.464 1.00 37.53 111 ALA A C 1
ATOM 809 O O . ALA A 1 111 ? 9.756 -5.570 8.967 1.00 37.53 111 ALA A O 1
ATOM 810 N N . ASN A 1 112 ? 11.941 -5.976 9.192 1.00 34.94 112 ASN A N 1
ATOM 811 C CA . ASN A 1 112 ? 12.090 -5.369 10.511 1.00 34.94 112 ASN A CA 1
ATOM 812 C C . ASN A 1 112 ? 12.152 -3.848 10.310 1.00 34.94 112 ASN A C 1
ATOM 814 O O . ASN A 1 112 ? 13.212 -3.313 9.982 1.00 34.94 112 ASN A O 1
ATOM 818 N N . HIS A 1 113 ? 11.035 -3.155 10.506 1.00 35.97 113 HIS A N 1
ATOM 819 C CA . HIS A 1 113 ? 11.031 -1.706 10.685 1.00 35.97 113 HIS A CA 1
ATOM 820 C C . HIS A 1 113 ? 11.417 -1.406 12.139 1.00 35.97 113 HIS A C 1
ATOM 822 O O . HIS A 1 113 ? 10.568 -1.238 13.012 1.00 35.97 113 HIS A O 1
ATOM 828 N N . GLY A 1 114 ? 12.725 -1.472 12.406 1.00 34.06 114 GLY A N 1
ATOM 829 C CA . GLY A 1 114 ? 13.334 -0.993 13.650 1.00 34.06 114 GLY A CA 1
ATOM 830 C C . GLY A 1 114 ? 13.547 0.513 13.650 1.00 34.06 114 GLY A C 1
ATOM 831 O O . GLY A 1 114 ? 13.691 1.089 12.548 1.00 34.06 114 GLY A O 1
#

Sequence (114 aa):
MALAALISVAREIGVRVAARAIEFGAPLKVAYALDVAACLEVSDLGEQFLTSIGARLPDSTSLVELADAEIAGIAEPDWPALAIAAGEPLDLNAIEDWFTRLPFPGTPVGANHG

Secondary structure (DSSP, 8-state):
-HHHHHHHHHHHHHHHHHHHHHHTT--HHHHHHHHHHHHHHHHHHHHHHHHHTT--PPTT--HHHHHHHHTTSPPPP-HHHHHHHHT----HHHHHHHHHTS--TT--TT----

Radius of gyration: 14.86 Å; chains: 1; bounding box: 36×27×42 Å

Foldseek 3Di:
DLLVVLLVCLQCVLQVQLLVCLVVLHANLVSVLSSVVRSVVSQVVSQVVCVVVVHHDPPPDTSQNVSVPPPVHRDDHPSVVSCVSNVHDDDVVVSVVVNVPDPDPDDPPDPPPD